Protein AF-A0AAW0J9H4-F1 (afdb_monomer)

Organism: Quercus suber (NCBI:txid58331)

Secondary structure (DSSP, 8-state):
----S------TT---S-TTHHHHHHHHHTT--S-S-------SS--TT-TT-TT-HHHHHHHHHHT-

pLDDT: mean 83.25, std 11.56, range [54.09, 96.62]

Mean predicted aligned error: 6.59 Å

Foldseek 3Di:
DDPDPDDDDDDPPDDDPDPCLVVVVVCVVVVVDDDDDGDDDADPPADPPNVVCVRVVVVVVVVRVVRD

Sequence (68 aa):
MKNAPYMLNMDCDKFANNPQIVLHAMCIMLGFEHESDCCPQIFYDVPKDDPFGSQMLASLEVHEETNK

Structure (mmCIF, N/CA/C/O backbone):
data_AF-A0AAW0J9H4-F1
#
_entry.id   AF-A0AAW0J9H4-F1
#
loop_
_atom_site.group_PDB
_atom_site.id
_atom_site.type_symbol
_atom_site.label_atom_id
_atom_site.label_alt_id
_atom_site.label_comp_id
_atom_site.label_asym_id
_atom_site.label_entity_id
_atom_site.label_seq_id
_atom_site.pdbx_PDB_ins_code
_atom_site.Cartn_x
_atom_site.Cartn_y
_atom_site.Cartn_z
_atom_site.occupancy
_atom_site.B_iso_or_equiv
_atom_site.auth_seq_id
_atom_site.auth_comp_id
_atom_site.auth_asym_id
_atom_site.auth_atom_id
_atom_site.pdbx_PDB_model_num
ATOM 1 N N . MET A 1 1 ? -26.904 2.610 3.172 1.00 69.00 1 MET A N 1
ATOM 2 C CA . MET A 1 1 ? -25.702 3.381 3.564 1.00 69.00 1 MET A CA 1
ATOM 3 C C . MET A 1 1 ? -25.492 3.205 5.058 1.00 69.00 1 MET A C 1
ATOM 5 O O . MET A 1 1 ? -26.476 3.267 5.786 1.00 69.00 1 MET A O 1
ATOM 9 N N . LYS A 1 2 ? -24.268 2.917 5.512 1.00 87.81 2 LYS A N 1
ATOM 10 C CA . LYS A 1 2 ? -23.954 2.866 6.949 1.00 87.81 2 LYS A CA 1
ATOM 11 C C . LYS A 1 2 ? -23.484 4.237 7.426 1.00 87.81 2 LYS A C 1
ATOM 13 O O . LYS A 1 2 ? -22.780 4.921 6.695 1.00 87.81 2 LYS A O 1
ATOM 18 N N . ASN A 1 3 ? -23.840 4.592 8.656 1.00 93.94 3 ASN A N 1
ATOM 19 C CA . ASN A 1 3 ? -23.310 5.767 9.342 1.00 93.94 3 ASN A CA 1
ATOM 20 C C . ASN A 1 3 ? -21.940 5.430 9.956 1.00 93.94 3 ASN A C 1
ATOM 22 O O . ASN A 1 3 ? -21.836 5.204 11.161 1.00 93.94 3 ASN A O 1
ATOM 26 N N . ALA A 1 4 ? -20.926 5.254 9.108 1.00 94.00 4 ALA A N 1
ATOM 27 C CA . ALA A 1 4 ? -19.562 4.996 9.557 1.00 94.00 4 ALA A CA 1
ATOM 28 C C . ALA A 1 4 ? -18.856 6.331 9.865 1.00 94.00 4 ALA A C 1
ATOM 30 O O . ALA A 1 4 ? -18.979 7.260 9.068 1.00 94.00 4 ALA A O 1
ATOM 31 N N . PRO A 1 5 ? -18.114 6.437 10.982 1.00 93.50 5 PRO A N 1
ATOM 32 C CA . PRO A 1 5 ? -17.430 7.674 11.367 1.0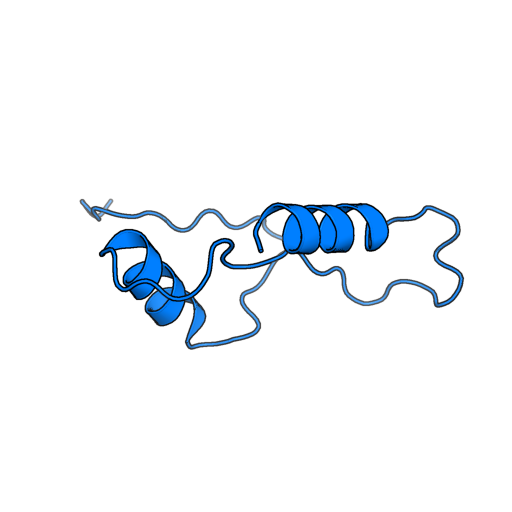0 93.50 5 PRO A CA 1
ATOM 33 C C . PRO A 1 5 ? -16.215 7.992 10.485 1.00 93.50 5 PRO A C 1
ATOM 35 O O . PRO A 1 5 ? -15.784 9.137 10.429 1.00 93.50 5 PRO A O 1
ATOM 38 N N . TYR A 1 6 ? -15.683 6.985 9.788 1.00 91.62 6 TYR A N 1
ATOM 39 C CA . TYR A 1 6 ? -14.537 7.098 8.895 1.00 91.62 6 TYR A CA 1
ATOM 40 C C . TYR A 1 6 ? -14.848 6.420 7.563 1.00 91.62 6 TYR A C 1
ATOM 42 O O . TYR A 1 6 ? -15.595 5.436 7.514 1.00 91.62 6 TYR A O 1
ATOM 50 N N . MET A 1 7 ? -14.261 6.942 6.488 1.00 92.31 7 MET A N 1
ATOM 51 C CA . MET A 1 7 ? -14.434 6.444 5.128 1.00 92.31 7 MET A CA 1
ATOM 52 C C . MET A 1 7 ? -13.066 6.266 4.475 1.00 92.31 7 MET A C 1
ATOM 54 O O . MET A 1 7 ? -12.241 7.173 4.516 1.00 92.31 7 MET A O 1
ATOM 58 N N . LEU A 1 8 ? -12.841 5.100 3.873 1.00 90.75 8 LEU A N 1
A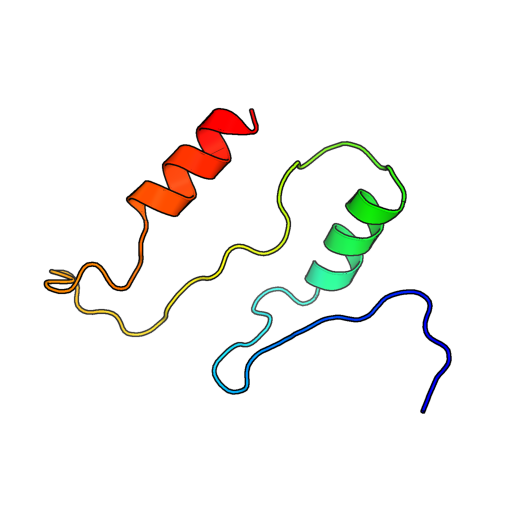TOM 59 C CA . LEU A 1 8 ? -11.652 4.823 3.075 1.00 90.75 8 LEU A CA 1
ATOM 60 C C . LEU A 1 8 ? -11.964 5.152 1.611 1.00 90.75 8 LEU A C 1
ATOM 62 O O . LEU A 1 8 ? -12.804 4.483 1.008 1.00 90.75 8 LEU A O 1
ATOM 66 N N . ASN A 1 9 ? -11.313 6.179 1.062 1.00 92.31 9 ASN A N 1
ATOM 67 C CA . ASN A 1 9 ? -11.396 6.497 -0.362 1.00 92.31 9 ASN A CA 1
ATOM 68 C C . ASN A 1 9 ? -10.371 5.666 -1.141 1.00 92.31 9 ASN A C 1
ATOM 70 O O . ASN A 1 9 ? -9.205 5.633 -0.755 1.00 92.31 9 ASN A O 1
ATOM 74 N N . MET A 1 10 ? -10.803 4.998 -2.210 1.00 92.81 10 MET A N 1
ATOM 75 C CA . MET A 1 10 ? -9.963 4.136 -3.046 1.00 92.81 10 MET A CA 1
ATOM 76 C C . MET A 1 10 ? -10.399 4.266 -4.504 1.00 92.81 10 MET A C 1
ATOM 78 O O . MET A 1 10 ? -11.585 4.110 -4.806 1.00 92.81 10 MET A O 1
ATOM 82 N N . ASP A 1 11 ? -9.440 4.504 -5.393 1.00 94.56 11 ASP A N 1
ATOM 83 C CA . ASP A 1 11 ? -9.674 4.497 -6.835 1.00 94.56 11 ASP A CA 1
ATOM 84 C C . ASP A 1 11 ? -9.805 3.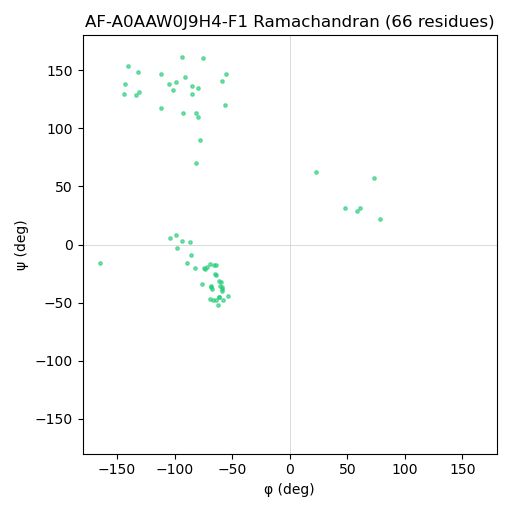060 -7.365 1.00 94.56 11 ASP A C 1
ATOM 86 O O . ASP A 1 11 ? -9.384 2.091 -6.730 1.00 94.56 11 ASP A O 1
ATOM 90 N N . CYS A 1 12 ? -10.408 2.900 -8.545 1.00 96.62 12 CYS A N 1
ATOM 91 C CA . CYS A 1 12 ? -10.715 1.585 -9.117 1.00 96.62 12 CYS A CA 1
ATOM 92 C C . CYS A 1 12 ? -9.483 0.777 -9.560 1.00 96.62 12 CYS A C 1
ATOM 94 O O . CYS A 1 12 ? -9.594 -0.432 -9.767 1.00 96.62 12 CYS A O 1
ATOM 96 N N . ASP A 1 13 ? -8.331 1.426 -9.705 1.00 92.69 13 ASP A N 1
ATOM 97 C CA . ASP A 1 13 ? -7.042 0.841 -10.078 1.00 92.69 13 ASP A CA 1
ATOM 98 C C . ASP A 1 13 ? -6.086 0.696 -8.879 1.00 92.69 13 ASP A C 1
ATOM 100 O O . ASP A 1 13 ? -4.931 0.294 -9.044 1.00 92.69 13 ASP A O 1
ATOM 104 N N . LYS A 1 14 ? -6.560 0.993 -7.662 1.00 92.31 14 LYS A N 1
ATOM 105 C CA . LYS A 1 14 ? -5.792 0.875 -6.421 1.00 92.31 14 LYS A CA 1
ATOM 106 C C . LYS A 1 14 ? -6.336 -0.237 -5.537 1.00 92.31 14 LYS A C 1
ATOM 108 O O . LYS A 1 14 ? -7.533 -0.506 -5.476 1.00 92.31 14 LYS A O 1
ATOM 113 N N . PHE A 1 15 ? -5.430 -0.884 -4.810 1.00 93.31 15 PHE A N 1
ATOM 114 C CA . PHE A 1 15 ? -5.777 -1.900 -3.826 1.00 93.31 15 PHE A CA 1
ATOM 115 C C . PHE A 1 15 ? -4.897 -1.783 -2.581 1.00 93.31 15 PHE A C 1
ATOM 117 O O . PHE A 1 15 ? -3.762 -1.314 -2.637 1.00 93.31 15 PHE A O 1
ATOM 124 N N . ALA A 1 16 ? -5.426 -2.240 -1.446 1.00 92.88 16 ALA A N 1
ATOM 125 C CA . ALA A 1 16 ? -4.689 -2.309 -0.196 1.00 92.88 16 ALA A CA 1
ATOM 126 C C . ALA A 1 16 ? -3.822 -3.572 -0.193 1.00 92.88 16 ALA A C 1
ATOM 128 O O . ALA A 1 16 ? -4.338 -4.690 -0.169 1.00 92.88 16 ALA A O 1
ATOM 129 N N . ASN A 1 17 ? -2.505 -3.396 -0.216 1.00 91.81 17 ASN A N 1
ATOM 130 C CA . ASN A 1 17 ? -1.542 -4.498 -0.219 1.00 91.81 17 ASN A CA 1
ATOM 131 C C . ASN A 1 17 ? -1.262 -5.066 1.188 1.00 91.81 17 ASN A C 1
ATOM 133 O O . ASN A 1 17 ? -0.813 -6.204 1.311 1.00 91.81 17 ASN A O 1
ATOM 137 N N . ASN A 1 18 ? -1.5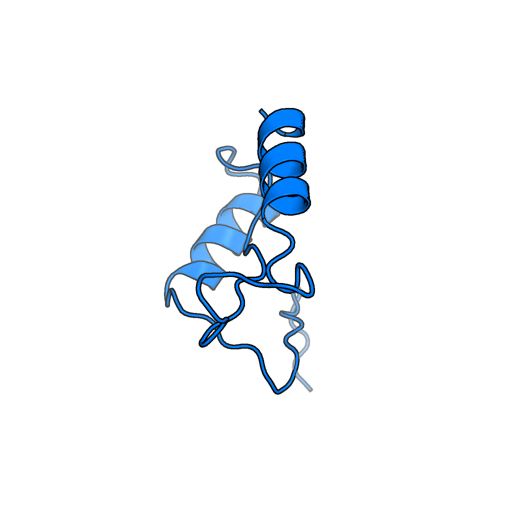53 -4.302 2.246 1.00 90.88 18 ASN A N 1
ATOM 138 C CA . ASN A 1 18 ? -1.401 -4.709 3.638 1.00 90.88 18 ASN A CA 1
ATOM 139 C C . ASN A 1 18 ? -2.782 -4.851 4.309 1.00 90.88 18 ASN A C 1
ATOM 141 O O . ASN A 1 18 ? -3.490 -3.853 4.460 1.00 90.88 18 ASN A O 1
ATOM 145 N N . PRO A 1 19 ? -3.177 -6.048 4.781 1.00 92.12 19 PRO A N 1
ATOM 146 C CA . PRO A 1 19 ? -4.469 -6.239 5.442 1.00 92.12 19 PRO A CA 1
ATOM 147 C C . PRO A 1 19 ? -4.599 -5.484 6.778 1.00 92.12 19 PRO A C 1
ATOM 149 O O . PRO A 1 19 ? -5.714 -5.284 7.255 1.00 92.12 19 PRO A O 1
ATOM 152 N N . GLN A 1 20 ? -3.491 -5.042 7.382 1.00 91.88 20 GLN A N 1
ATOM 153 C CA . GLN A 1 20 ? -3.487 -4.253 8.621 1.00 91.88 20 GLN A CA 1
ATOM 154 C C . GLN A 1 20 ? -3.619 -2.743 8.378 1.00 91.88 20 GLN A C 1
ATOM 156 O O . GLN A 1 20 ? -3.628 -1.973 9.335 1.00 91.88 20 GLN A O 1
ATOM 161 N N . ILE A 1 21 ? -3.763 -2.296 7.125 1.00 90.25 21 ILE A N 1
ATOM 162 C CA . ILE A 1 21 ? -3.759 -0.866 6.791 1.00 90.25 21 ILE A CA 1
ATOM 163 C C . ILE A 1 21 ? -4.857 -0.078 7.515 1.00 90.25 21 ILE A C 1
ATOM 165 O O . ILE A 1 21 ? -4.628 1.035 7.974 1.00 90.25 21 ILE A O 1
ATOM 169 N N . VAL A 1 22 ? -6.033 -0.687 7.704 1.00 92.12 22 VAL A N 1
ATOM 170 C CA . VAL A 1 22 ? -7.139 -0.068 8.447 1.00 92.12 22 VAL A CA 1
ATOM 171 C C . VAL A 1 22 ? -6.789 0.078 9.927 1.00 92.12 22 VAL A C 1
ATOM 173 O O . VAL A 1 22 ? -7.123 1.092 10.526 1.00 92.12 22 VAL A O 1
ATOM 176 N N . LEU A 1 23 ? -6.095 -0.897 10.523 1.00 91.44 23 LEU A N 1
ATOM 177 C CA . LEU A 1 23 ? -5.646 -0.803 11.913 1.00 91.44 23 LEU A CA 1
ATOM 178 C C . LEU A 1 23 ? -4.640 0.340 12.078 1.00 91.44 23 LEU A C 1
AT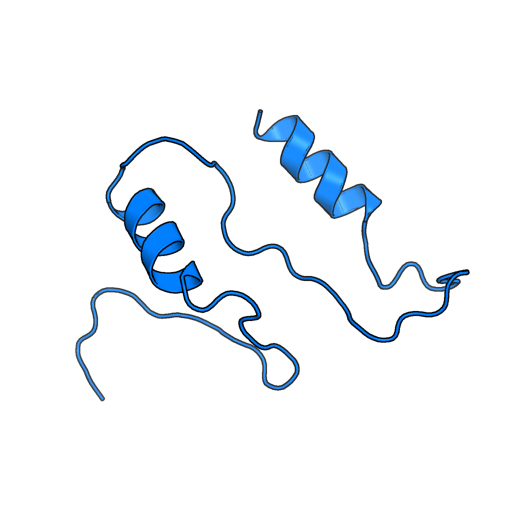OM 180 O O . LEU A 1 23 ? -4.814 1.163 12.970 1.00 91.44 23 LEU A O 1
ATOM 184 N N . HIS A 1 24 ? -3.639 0.422 11.198 1.00 89.81 24 HIS A N 1
ATOM 185 C CA . HIS A 1 24 ? -2.640 1.493 11.236 1.00 89.81 24 HIS A CA 1
ATOM 186 C C . HIS A 1 24 ? -3.284 2.874 11.051 1.00 89.81 24 HIS A C 1
ATOM 188 O O . HIS A 1 24 ? -3.029 3.778 11.844 1.00 89.81 24 HIS A O 1
ATOM 194 N N . ALA A 1 25 ? -4.200 3.016 10.085 1.00 90.12 25 ALA A N 1
ATOM 195 C CA . ALA A 1 25 ? -4.959 4.251 9.891 1.00 90.12 25 ALA A CA 1
ATOM 196 C C . ALA A 1 25 ? -5.770 4.630 11.143 1.00 90.12 25 ALA A C 1
ATOM 198 O O . ALA A 1 25 ? -5.815 5.796 11.525 1.00 90.12 25 ALA A O 1
ATOM 199 N N . MET A 1 26 ? -6.374 3.653 11.826 1.00 90.94 26 MET A N 1
ATOM 200 C CA . MET A 1 26 ? -7.102 3.902 13.073 1.00 90.94 26 MET A CA 1
ATOM 201 C C . MET A 1 26 ? -6.176 4.308 14.223 1.00 90.94 26 MET A C 1
ATOM 203 O O . MET A 1 26 ? -6.573 5.155 15.017 1.00 90.94 26 MET A O 1
ATOM 207 N N . CYS A 1 27 ? -4.959 3.761 14.317 1.00 89.12 27 CYS A N 1
ATOM 208 C CA . CYS A 1 27 ? -3.973 4.211 15.304 1.00 89.12 27 CYS A CA 1
ATOM 209 C C . CYS A 1 27 ? -3.671 5.706 15.132 1.00 89.12 27 CYS A C 1
ATOM 211 O O . CYS A 1 27 ? -3.772 6.457 16.101 1.00 89.12 27 CYS A O 1
ATOM 213 N N . ILE A 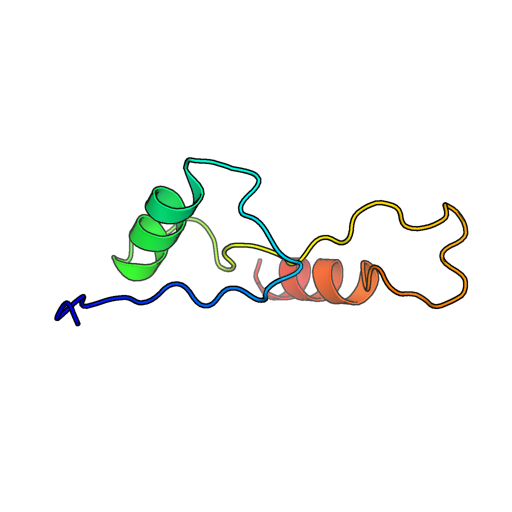1 28 ? -3.423 6.144 13.893 1.00 87.81 28 ILE A N 1
ATOM 214 C CA . ILE A 1 28 ? -3.175 7.555 13.557 1.00 87.81 28 ILE A CA 1
ATOM 215 C C . ILE A 1 28 ? -4.405 8.416 13.886 1.00 87.81 28 ILE A C 1
ATOM 217 O O . ILE A 1 28 ? -4.306 9.387 14.633 1.00 87.81 28 ILE A O 1
ATOM 221 N N . MET A 1 29 ? -5.590 8.029 13.401 1.00 87.81 29 MET A N 1
ATOM 222 C CA . MET A 1 29 ? -6.833 8.795 13.594 1.00 87.81 29 MET A CA 1
ATOM 223 C C . MET A 1 29 ? -7.267 8.902 15.065 1.00 87.81 29 MET A C 1
ATOM 225 O O . MET A 1 29 ? -7.962 9.848 15.433 1.00 87.81 29 MET A O 1
ATOM 229 N N . LEU A 1 30 ? -6.886 7.939 15.910 1.00 90.69 30 LEU A N 1
ATOM 230 C CA . LEU A 1 30 ? -7.177 7.934 17.347 1.00 90.69 30 LEU A CA 1
ATOM 231 C C . LEU A 1 30 ? -6.055 8.557 18.198 1.00 90.69 30 LEU A C 1
ATOM 233 O O . LEU A 1 30 ? -6.180 8.579 19.423 1.00 90.69 30 LEU A O 1
ATOM 237 N N . GLY A 1 31 ? -4.989 9.075 17.578 1.00 86.06 31 GLY A N 1
ATOM 238 C CA . GLY A 1 31 ? -3.896 9.761 18.272 1.00 86.06 31 GLY A CA 1
ATOM 239 C C . GLY A 1 31 ? -2.896 8.832 18.966 1.00 86.06 31 GLY A C 1
ATOM 240 O O . GLY A 1 31 ? -2.205 9.260 19.887 1.00 86.06 31 GLY A O 1
ATOM 241 N N . PHE A 1 32 ? -2.806 7.565 18.552 1.00 81.38 32 PHE A N 1
ATOM 242 C CA . PHE A 1 32 ? -1.703 6.691 18.949 1.00 81.38 32 PHE A CA 1
ATOM 243 C C . PHE A 1 32 ? -0.481 7.064 18.096 1.00 81.38 32 PHE A C 1
ATOM 245 O O . PHE A 1 32 ? -0.313 6.573 16.983 1.00 81.38 32 PHE A O 1
ATOM 252 N N . GLU A 1 33 ? 0.317 8.011 18.591 1.00 67.69 33 GLU A N 1
ATOM 253 C CA . GLU A 1 33 ? 1.484 8.576 17.903 1.00 67.69 33 GLU A CA 1
ATOM 254 C C . GLU A 1 33 ? 2.507 7.497 17.501 1.00 67.69 33 GLU A C 1
ATOM 256 O O . GLU A 1 33 ? 3.052 6.816 18.372 1.00 67.69 33 GLU A O 1
ATOM 261 N N . HIS A 1 34 ? 2.790 7.375 16.191 1.00 61.72 34 HIS A N 1
ATOM 262 C CA . HIS A 1 34 ? 4.083 6.877 15.687 1.00 61.72 34 HIS A CA 1
ATOM 263 C C . HIS A 1 34 ? 4.371 7.144 14.188 1.00 61.72 34 HIS A C 1
ATOM 265 O O . HIS A 1 34 ? 5.528 7.033 13.795 1.00 61.72 34 HIS A O 1
ATOM 271 N N . GLU A 1 35 ? 3.394 7.496 13.339 1.00 59.28 35 GLU A N 1
ATOM 272 C CA . GLU A 1 35 ? 3.644 7.788 11.911 1.00 59.28 35 GLU A CA 1
ATOM 273 C C . GLU A 1 35 ? 2.770 8.941 11.396 1.00 59.28 35 GLU A C 1
ATOM 275 O O . GLU A 1 35 ? 1.590 9.042 11.739 1.00 59.28 35 GLU A O 1
ATOM 280 N N . SER A 1 36 ? 3.380 9.824 10.604 1.00 62.00 36 SER A N 1
ATOM 281 C CA . SER A 1 36 ? 2.809 11.071 10.073 1.00 62.00 36 SER A CA 1
ATOM 282 C C . SER A 1 36 ? 2.090 10.899 8.731 1.00 62.00 36 SER A C 1
ATOM 284 O O . SER A 1 36 ? 1.258 11.736 8.395 1.00 62.00 36 SER A O 1
ATOM 286 N N . ASP A 1 37 ? 2.311 9.788 8.024 1.00 64.50 37 ASP A N 1
ATOM 287 C CA . ASP A 1 37 ? 1.617 9.463 6.777 1.00 64.50 37 ASP A CA 1
ATOM 288 C C . ASP A 1 37 ? 1.130 8.014 6.775 1.00 64.50 37 ASP A C 1
ATOM 290 O O . ASP A 1 37 ? 1.894 7.078 7.004 1.00 64.50 37 ASP A O 1
ATOM 294 N N . CYS A 1 38 ? -0.157 7.810 6.474 1.00 69.19 38 CYS A N 1
ATOM 295 C CA . CYS A 1 38 ? -0.657 6.486 6.120 1.00 69.19 38 CYS A CA 1
ATOM 296 C C . CYS A 1 38 ? -0.760 6.364 4.609 1.00 69.19 38 CYS A C 1
ATOM 298 O O . CYS A 1 38 ? -1.307 7.229 3.928 1.00 69.19 38 CYS A O 1
ATOM 300 N N . CYS A 1 39 ? -0.369 5.182 4.136 1.00 82.44 39 CYS A N 1
ATOM 301 C CA . CYS A 1 39 ? -0.876 4.621 2.894 1.00 82.44 39 CYS A CA 1
ATOM 302 C C . CYS A 1 39 ? -0.338 5.306 1.616 1.00 82.44 39 CYS A C 1
ATOM 304 O O . CYS A 1 39 ? -1.138 5.760 0.795 1.00 82.44 39 CYS A O 1
ATOM 306 N N . PRO A 1 40 ? 0.998 5.350 1.409 1.00 86.06 40 PRO A N 1
ATOM 307 C CA . PRO A 1 40 ? 1.588 5.931 0.207 1.00 86.06 40 PRO A CA 1
ATOM 308 C C . PRO A 1 40 ? 1.094 5.227 -1.061 1.00 86.06 40 PRO A C 1
ATOM 310 O O . PRO A 1 40 ? 0.947 4.001 -1.115 1.00 86.06 40 PRO A O 1
ATOM 313 N N . GLN A 1 41 ? 0.854 6.014 -2.108 1.00 87.38 41 GLN A N 1
ATOM 314 C CA . GLN A 1 41 ? 0.400 5.500 -3.391 1.00 87.38 41 GLN A CA 1
ATOM 315 C C . GLN A 1 41 ? 1.572 4.917 -4.185 1.00 87.38 41 GLN A C 1
ATOM 317 O O . GLN A 1 41 ? 2.401 5.647 -4.719 1.00 87.38 41 GLN A O 1
ATOM 322 N N . ILE A 1 42 ? 1.590 3.592 -4.325 1.00 87.88 42 ILE A N 1
ATOM 323 C CA . ILE A 1 42 ? 2.599 2.868 -5.106 1.00 87.88 42 ILE A CA 1
ATOM 324 C C . ILE A 1 42 ? 1.982 2.402 -6.430 1.00 87.88 42 ILE A C 1
ATOM 326 O O . ILE A 1 42 ? 0.838 1.938 -6.474 1.00 87.88 42 ILE A O 1
ATOM 330 N N . PHE A 1 43 ? 2.734 2.538 -7.522 1.00 89.75 43 PHE A N 1
ATOM 331 C CA . PHE A 1 43 ? 2.355 2.044 -8.845 1.00 89.75 43 PHE A CA 1
ATOM 332 C C . PHE A 1 43 ? 3.086 0.738 -9.155 1.00 89.75 43 PHE A C 1
ATOM 334 O O . PHE A 1 43 ? 4.296 0.628 -8.964 1.00 89.75 43 PHE A O 1
ATOM 341 N N . TYR A 1 44 ? 2.338 -0.251 -9.639 1.00 88.69 44 TYR A N 1
ATOM 342 C CA . TYR A 1 44 ? 2.872 -1.541 -10.069 1.00 88.69 44 TYR A CA 1
ATOM 343 C C . TYR A 1 44 ? 3.170 -1.537 -11.575 1.00 88.69 44 TYR A C 1
ATOM 345 O O . TYR A 1 44 ? 2.659 -0.694 -12.309 1.00 88.69 44 TYR A O 1
ATOM 353 N N . ASP A 1 45 ? 4.005 -2.482 -12.018 1.00 90.44 45 ASP A N 1
ATOM 354 C CA . ASP A 1 45 ? 4.355 -2.718 -13.430 1.00 90.44 45 ASP A CA 1
ATOM 355 C C . ASP A 1 45 ? 4.974 -1.522 -14.173 1.00 90.44 45 ASP A C 1
ATOM 357 O O . ASP A 1 45 ? 4.882 -1.403 -15.396 1.00 90.44 45 ASP A O 1
ATOM 361 N N . VAL A 1 46 ? 5.665 -0.646 -13.444 1.00 89.50 46 VAL A N 1
ATOM 362 C CA . VAL A 1 46 ? 6.384 0.475 -14.051 1.00 89.50 46 VAL A CA 1
ATOM 363 C C . VAL A 1 46 ? 7.727 0.005 -14.644 1.00 89.50 46 VAL A C 1
ATOM 365 O O . VAL A 1 46 ? 8.464 -0.733 -13.980 1.00 89.50 46 VAL A O 1
ATOM 368 N N . PRO A 1 47 ? 8.091 0.430 -15.874 1.00 90.81 47 PRO A N 1
ATOM 369 C CA . PRO A 1 47 ? 9.405 0.165 -16.461 1.00 90.81 47 PRO A CA 1
ATOM 370 C C . PRO A 1 47 ? 10.564 0.640 -15.575 1.00 90.81 47 PRO A C 1
ATOM 372 O O . PRO A 1 47 ? 10.465 1.664 -14.904 1.00 90.81 47 PRO A O 1
ATOM 375 N N . LYS A 1 48 ? 11.695 -0.079 -15.601 1.00 87.31 48 LYS A N 1
ATOM 376 C CA . LYS A 1 48 ? 12.874 0.236 -14.766 1.0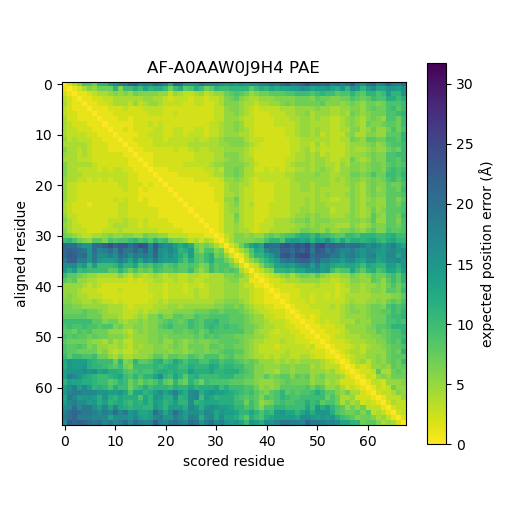0 87.31 48 LYS A CA 1
ATOM 377 C C . LYS A 1 48 ? 13.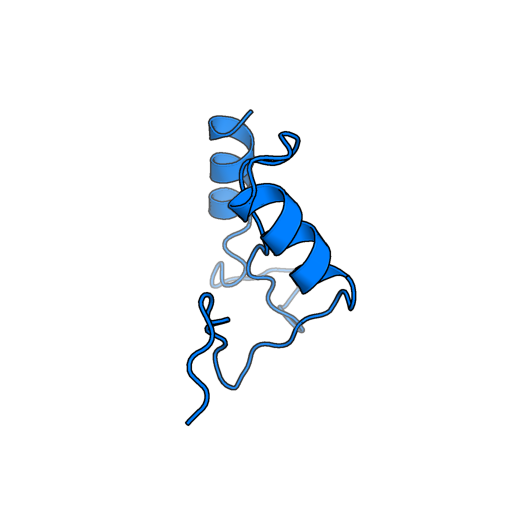443 1.632 -15.015 1.00 87.31 48 LYS A C 1
ATOM 379 O O . LYS A 1 48 ? 14.037 2.213 -14.116 1.00 87.31 48 LYS A O 1
ATOM 384 N N . ASP A 1 49 ? 13.332 2.107 -16.245 1.00 90.25 49 ASP A N 1
ATOM 385 C CA . ASP A 1 49 ? 13.804 3.407 -16.701 1.00 90.25 49 ASP A CA 1
ATOM 386 C C . ASP A 1 49 ? 12.788 4.534 -16.470 1.00 90.25 49 ASP A C 1
ATOM 388 O O . ASP A 1 49 ? 13.167 5.686 -16.656 1.00 90.25 49 ASP A O 1
ATOM 392 N N . ASP A 1 50 ? 11.545 4.205 -16.072 1.00 89.38 50 ASP A N 1
ATOM 393 C CA . ASP A 1 50 ? 10.407 5.111 -15.816 1.00 89.38 50 ASP A CA 1
ATOM 394 C C . ASP A 1 50 ? 10.523 6.465 -16.545 1.00 89.38 50 ASP A C 1
ATOM 396 O O . ASP A 1 50 ? 10.618 7.519 -15.910 1.00 89.38 50 ASP A O 1
ATOM 400 N N . PRO A 1 51 ? 10.540 6.472 -17.893 1.00 90.81 51 PRO A N 1
ATOM 401 C CA . PRO A 1 51 ? 10.877 7.668 -18.667 1.00 90.81 51 PRO A CA 1
ATOM 402 C C . PRO A 1 51 ? 9.868 8.808 -18.475 1.00 90.81 51 PRO A C 1
ATOM 404 O O . PRO A 1 51 ? 10.159 9.959 -18.797 1.00 90.81 51 PRO A O 1
ATOM 407 N N . PHE A 1 52 ? 8.679 8.488 -17.958 1.00 89.94 52 PHE A N 1
ATOM 408 C CA . PHE A 1 52 ? 7.608 9.435 -17.670 1.00 89.94 52 PHE A CA 1
ATOM 409 C C . PHE A 1 52 ? 7.556 9.866 -16.197 1.00 89.94 52 PHE A C 1
ATOM 411 O O . PHE A 1 52 ? 6.725 10.707 -15.859 1.00 89.94 52 PHE A O 1
ATOM 418 N N . GLY A 1 53 ? 8.408 9.314 -15.324 1.00 88.00 53 GLY A N 1
ATOM 419 C CA . GLY A 1 53 ? 8.420 9.632 -13.892 1.00 88.00 53 GLY A CA 1
ATOM 420 C C . GLY A 1 53 ? 7.106 9.287 -13.186 1.00 88.00 53 GLY A C 1
ATOM 421 O O . GLY A 1 53 ? 6.692 9.985 -12.259 1.00 88.00 53 GLY A O 1
ATOM 422 N N . SER A 1 54 ? 6.422 8.246 -13.654 1.00 86.62 54 SER A N 1
ATOM 423 C CA . SER A 1 54 ? 5.089 7.856 -13.197 1.00 86.62 54 SER A CA 1
ATOM 424 C C . SER A 1 54 ? 5.050 7.405 -11.735 1.00 86.62 54 SER A C 1
ATOM 426 O O . SER A 1 54 ? 4.014 7.555 -11.087 1.00 86.62 54 SER A O 1
ATOM 428 N N . GLN A 1 55 ? 6.165 6.907 -11.187 1.00 84.62 55 GLN A N 1
ATOM 429 C CA . GLN A 1 55 ? 6.226 6.491 -9.781 1.00 84.62 55 GLN A CA 1
ATOM 430 C C . GLN A 1 55 ? 6.263 7.665 -8.802 1.00 84.62 55 GLN A C 1
ATOM 432 O O . GLN A 1 55 ? 5.967 7.469 -7.628 1.00 84.62 55 GLN A O 1
ATOM 437 N N . MET A 1 56 ? 6.657 8.862 -9.256 1.00 81.94 56 MET A N 1
ATOM 438 C CA . MET A 1 56 ? 6.832 10.048 -8.406 1.00 81.94 56 MET A CA 1
ATOM 439 C C . MET A 1 56 ? 7.652 9.799 -7.116 1.00 81.94 56 MET A C 1
ATOM 441 O O . MET A 1 56 ? 7.429 10.469 -6.110 1.00 81.94 56 MET A O 1
ATOM 445 N N . LEU A 1 57 ? 8.628 8.874 -7.139 1.00 78.00 57 LEU A N 1
ATOM 446 C CA . LEU A 1 57 ? 9.407 8.474 -5.950 1.00 78.00 57 LEU A CA 1
ATOM 447 C C . LEU A 1 57 ? 10.047 9.664 -5.225 1.00 78.00 57 LEU A C 1
ATOM 449 O O . LEU A 1 57 ? 9.919 9.778 -4.015 1.00 78.00 57 LEU A O 1
ATOM 453 N N . ALA A 1 58 ? 10.642 10.601 -5.967 1.00 73.31 58 ALA A N 1
ATOM 454 C CA . ALA A 1 58 ? 11.260 11.790 -5.381 1.00 73.31 58 ALA A CA 1
ATOM 455 C C . ALA A 1 58 ? 10.255 12.678 -4.621 1.00 73.31 58 ALA A C 1
ATOM 457 O O . ALA A 1 58 ? 10.617 13.339 -3.655 1.00 73.31 58 ALA A O 1
ATOM 458 N N . SER A 1 59 ? 8.988 12.719 -5.045 1.00 71.62 59 SER A N 1
ATOM 459 C CA . SER A 1 59 ? 7.946 13.487 -4.353 1.00 71.62 59 SER A CA 1
ATOM 460 C C . SER A 1 59 ? 7.462 12.788 -3.083 1.00 71.62 59 SER A C 1
ATOM 462 O O . SER A 1 59 ? 7.148 13.470 -2.113 1.00 71.62 59 SER A O 1
ATOM 464 N N . LEU A 1 60 ? 7.428 11.452 -3.084 1.00 74.69 60 LEU A N 1
ATOM 465 C CA . LEU A 1 60 ? 7.116 10.634 -1.908 1.00 74.69 60 LEU A CA 1
ATOM 466 C C . LEU A 1 60 ? 8.237 10.717 -0.860 1.00 74.69 60 LEU A C 1
ATOM 468 O O . LEU A 1 60 ? 7.957 11.004 0.298 1.00 74.69 60 LEU A O 1
ATOM 472 N N . GLU A 1 61 ? 9.497 10.568 -1.277 1.00 71.06 61 GLU A N 1
ATOM 473 C CA . GLU A 1 61 ? 10.670 10.6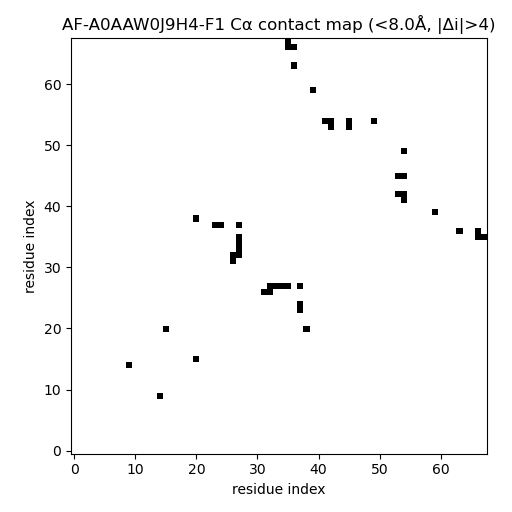50 -0.392 1.00 71.06 61 GLU A CA 1
ATOM 474 C C . GLU A 1 61 ? 10.795 12.028 0.274 1.00 71.06 61 GLU A C 1
ATOM 476 O O . GLU A 1 61 ? 10.966 12.113 1.486 1.00 71.06 61 GLU A O 1
ATOM 481 N N . VAL A 1 62 ? 10.632 13.121 -0.485 1.00 66.50 62 VAL A N 1
ATOM 482 C CA . VAL A 1 62 ? 10.649 14.482 0.085 1.00 66.50 62 VAL A CA 1
ATOM 483 C C . VAL A 1 62 ? 9.530 14.669 1.111 1.00 66.50 62 VAL A C 1
ATOM 485 O O . VAL A 1 62 ? 9.729 15.367 2.104 1.00 66.50 62 VAL A O 1
ATOM 488 N N . HIS A 1 63 ? 8.361 14.054 0.900 1.00 65.75 63 HIS A N 1
ATOM 489 C CA . HIS A 1 63 ? 7.267 14.138 1.862 1.00 65.75 63 HIS A CA 1
ATOM 490 C C . HIS A 1 63 ? 7.622 13.420 3.168 1.00 65.75 63 HIS A C 1
ATOM 492 O O . HIS A 1 63 ? 7.526 14.038 4.229 1.00 65.75 63 HIS A O 1
ATOM 498 N N . GLU A 1 64 ? 8.139 12.190 3.089 1.00 66.44 64 GLU A N 1
ATOM 499 C CA . GLU A 1 64 ? 8.617 11.425 4.250 1.00 66.44 64 GLU A CA 1
ATOM 500 C C . GLU A 1 64 ? 9.745 12.151 5.008 1.00 66.44 64 GLU A C 1
ATOM 502 O O . GLU A 1 64 ? 9.758 12.158 6.239 1.00 66.44 64 GLU A O 1
ATOM 507 N N . GLU A 1 65 ? 10.663 12.820 4.302 1.00 62.22 65 GLU A N 1
ATOM 508 C CA . GLU A 1 65 ? 11.734 13.617 4.917 1.00 62.22 65 GLU A CA 1
ATOM 509 C C . GLU A 1 65 ? 11.220 14.880 5.623 1.00 62.22 65 GLU A C 1
ATOM 511 O O . GLU A 1 65 ? 11.746 15.244 6.674 1.00 62.22 65 GLU A O 1
ATOM 516 N N . THR A 1 66 ? 10.198 15.553 5.081 1.00 59.41 66 THR A N 1
ATOM 517 C CA . THR A 1 66 ? 9.593 16.738 5.724 1.00 59.41 66 THR A CA 1
ATOM 518 C C . THR A 1 66 ? 8.710 16.409 6.927 1.00 59.41 66 THR A C 1
ATOM 520 O O . THR A 1 66 ? 8.450 17.291 7.744 1.00 59.41 66 THR A O 1
ATOM 523 N N . ASN A 1 67 ? 8.245 15.163 7.024 1.00 56.88 67 ASN A N 1
ATOM 524 C CA . ASN A 1 67 ? 7.344 14.670 8.066 1.00 56.88 67 ASN A CA 1
ATOM 525 C C . ASN A 1 67 ? 8.077 13.922 9.201 1.00 56.88 67 ASN A C 1
ATOM 527 O O . ASN A 1 67 ? 7.418 13.327 10.062 1.00 56.88 67 ASN A O 1
ATOM 531 N N . LYS A 1 68 ? 9.417 13.956 9.201 1.00 54.09 68 LYS A N 1
ATOM 532 C CA . LYS A 1 68 ? 10.314 13.405 10.226 1.00 54.09 68 LYS A CA 1
ATOM 533 C C . LYS A 1 68 ? 10.855 14.494 11.151 1.00 54.09 68 LYS A C 1
ATOM 535 O O . LYS A 1 68 ? 10.986 14.201 12.361 1.00 54.09 68 LYS A O 1
#

InterPro domains:
  IPR005150 Cellulose synthase [PF03552] (1-50)

Solvent-accessible surface area (backbone atoms only — not comparable to full-atom values): 4873 Å² total; per-residue (Å²): 136,79,94,61,97,72,82,86,88,75,58,96,92,59,79,84,90,52,93,58,50,67,56,55,48,47,34,48,78,71,66,54,86,83,70,84,74,77,82,82,85,80,74,78,94,68,60,94,77,44,89,78,54,81,65,44,58,72,63,52,51,53,48,58,64,74,65,107

Radius of gyration: 14.84 Å; Cα contacts (8 Å, |Δi|>4): 23; chains: 1; bounding box: 40×23×38 Å